Protein AF-A0A340X5D8-F1 (afdb_monomer)

Foldseek 3Di:
DVVVLVPDDPDDDDDDDDPDDDPVSVVVCVSPDDPDDDDDDPDDVDDPPPDDDDDDDDDLVCLLVVVVVVCVVPPPFAEEEEDADQVVQVVSQVVCVVVVAQEDEFEDPDDPVSNVVSQVCVVVVVHRYYYYYPVRCPPDDRPGHPYYHHSDDDPDPD

Solvent-accessible surface area (backbone atoms only — not comparable to full-atom values): 10016 Å² total; per-residue (Å²): 106,72,74,56,65,71,75,48,75,88,83,71,92,68,86,86,86,71,98,63,92,45,77,67,52,52,51,47,48,66,75,65,46,77,93,70,87,82,89,77,85,87,69,71,95,67,75,59,90,84,67,83,85,86,86,80,95,70,65,77,93,45,49,68,60,53,50,53,48,52,54,59,80,50,56,92,54,27,37,39,35,34,24,84,38,62,65,52,19,48,50,52,25,48,55,38,39,76,73,72,43,52,44,40,52,38,37,79,90,51,55,70,70,56,44,51,52,41,50,50,41,42,69,68,65,77,27,44,32,42,25,22,22,78,77,45,51,60,95,56,90,74,76,84,65,75,40,80,42,68,78,39,78,73,95,60,100,119

Nearest PDB structures (foldseek):
  5sup-assembly3_C  TM=8.164E-01  e=7.161E-09  Saccharomyces cerevisiae S288C
  8y6o-assembly1_I  TM=8.606E-01  e=2.363E-08  Homo sapiens
  3pew-assembly1_A  TM=7.743E-01  e=2.108E-07  Saccharomyces cerevisiae
  4d25-assembly1_A  TM=8.523E-01  e=1.442E-06  Bombyx mori
  3pey-assembly1_A  TM=7.722E-01  e=1.106E-06  Saccharomyces cerevisiae

Secondary structure (DSSP, 8-state):
-HHHHTTS-SS-------SS--HHHHHHHHHH-SS-------------TT---------GGGHHHHHHHHHHHTTTS-EEEE-SSHHHHHHHHHHHHHTT--EEEE-TTS-HHHHHHHHHHHHTTS-SEEEE-HHHHTT-------EEEESS--S---

Structure (mmCIF, N/CA/C/O backbone):
data_AF-A0A340X5D8-F1
#
_entry.id   AF-A0A340X5D8-F1
#
loop_
_atom_site.group_PDB
_atom_site.id
_atom_site.type_symbol
_atom_site.label_atom_id
_atom_site.label_alt_id
_atom_site.label_comp_id
_atom_site.label_asym_id
_atom_site.label_entity_id
_atom_site.label_seq_id
_atom_site.pdbx_PDB_ins_code
_atom_site.Cartn_x
_atom_site.Cartn_y
_atom_site.Cartn_z
_atom_site.occupancy
_atom_site.B_iso_or_equiv
_atom_site.auth_seq_id
_atom_site.auth_comp_id
_atom_site.auth_asym_id
_atom_site.auth_atom_id
_atom_site.pdbx_PDB_model_num
ATOM 1 N N . VAL A 1 1 ? 23.730 -1.219 -18.874 1.00 71.38 1 VAL A N 1
ATOM 2 C CA . VAL A 1 1 ? 23.069 -1.682 -20.116 1.00 71.38 1 VAL A CA 1
ATOM 3 C C . VAL A 1 1 ? 23.951 -1.448 -21.335 1.00 71.38 1 VAL A C 1
ATOM 5 O O . VAL A 1 1 ? 24.256 -2.419 -22.004 1.00 71.38 1 VAL A O 1
ATOM 8 N N . ASP A 1 2 ? 24.477 -0.241 -21.559 1.00 78.94 2 ASP A N 1
ATOM 9 C CA . ASP A 1 2 ? 25.358 0.043 -22.714 1.00 78.94 2 ASP A CA 1
ATOM 10 C C . ASP A 1 2 ? 26.598 -0.859 -22.804 1.00 78.94 2 ASP A C 1
ATOM 12 O O . ASP A 1 2 ? 26.985 -1.272 -23.890 1.00 78.94 2 ASP A O 1
ATOM 16 N N . LYS A 1 3 ? 27.191 -1.2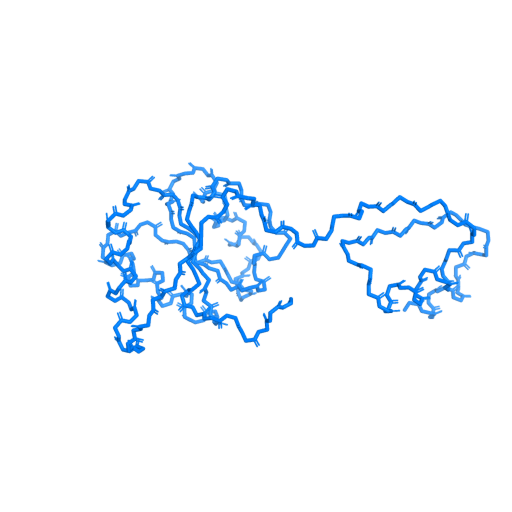39 -21.663 1.00 87.06 3 LYS A N 1
ATOM 17 C CA . LYS A 1 3 ? 28.291 -2.221 -21.623 1.00 87.06 3 LYS A CA 1
ATOM 18 C C . LYS A 1 3 ? 27.869 -3.607 -22.138 1.00 87.06 3 LYS A C 1
ATOM 20 O O . LYS A 1 3 ? 28.647 -4.252 -22.823 1.00 87.06 3 LYS A O 1
ATOM 25 N N . ILE A 1 4 ? 26.636 -4.027 -21.848 1.00 85.62 4 ILE A N 1
ATOM 26 C CA . ILE A 1 4 ? 26.068 -5.308 -22.301 1.00 85.62 4 ILE A CA 1
ATOM 27 C C . ILE A 1 4 ? 25.752 -5.227 -23.799 1.00 85.62 4 ILE A C 1
ATOM 29 O O . ILE A 1 4 ? 26.104 -6.126 -24.551 1.00 85.62 4 ILE A O 1
ATOM 33 N N . LEU A 1 5 ? 25.174 -4.110 -24.260 1.00 82.94 5 LEU A N 1
ATOM 34 C CA . LEU A 1 5 ? 24.858 -3.891 -25.678 1.00 82.94 5 LEU A CA 1
ATOM 35 C C . LEU A 1 5 ? 26.094 -3.940 -26.596 1.00 82.94 5 LEU A C 1
ATOM 37 O O . LEU A 1 5 ? 25.949 -4.239 -27.777 1.00 82.94 5 LEU A O 1
ATOM 41 N N . LYS A 1 6 ? 27.292 -3.662 -26.064 1.00 86.12 6 LYS A N 1
ATOM 42 C CA . LYS A 1 6 ? 28.561 -3.717 -26.809 1.00 86.12 6 LYS A CA 1
ATOM 43 C C . LYS A 1 6 ? 29.090 -5.133 -27.046 1.00 86.12 6 LYS A C 1
ATOM 45 O O . LYS A 1 6 ? 29.852 -5.314 -27.987 1.00 86.12 6 LYS A O 1
ATOM 50 N N . VAL A 1 7 ? 28.728 -6.096 -26.197 1.00 92.69 7 VAL A N 1
ATOM 51 C CA . VAL A 1 7 ? 29.286 -7.464 -26.232 1.00 92.69 7 VAL A CA 1
ATOM 52 C C . VAL A 1 7 ? 28.310 -8.505 -26.780 1.00 92.69 7 VAL A C 1
ATOM 54 O O . VAL A 1 7 ? 28.712 -9.625 -27.068 1.00 92.69 7 VAL A O 1
ATOM 57 N N . ILE A 1 8 ? 27.034 -8.151 -26.942 1.00 90.19 8 ILE A N 1
ATOM 58 C CA . ILE A 1 8 ? 26.028 -9.030 -27.549 1.00 90.19 8 ILE A CA 1
ATOM 59 C C . ILE A 1 8 ? 26.033 -8.926 -29.085 1.00 90.19 8 ILE A C 1
ATOM 61 O O . ILE A 1 8 ? 26.421 -7.887 -29.629 1.00 90.19 8 ILE A O 1
ATOM 65 N N . PRO A 1 9 ? 25.541 -9.955 -29.802 1.00 91.19 9 PRO A N 1
ATOM 66 C CA . PRO A 1 9 ? 25.441 -9.933 -31.257 1.00 91.19 9 PRO A CA 1
ATOM 67 C C . PRO A 1 9 ? 24.691 -8.710 -31.805 1.00 91.19 9 PRO A C 1
ATOM 69 O O . PRO A 1 9 ? 23.696 -8.237 -31.236 1.00 91.19 9 PRO A O 1
ATOM 72 N N . ARG A 1 10 ? 25.184 -8.190 -32.937 1.00 84.19 10 ARG A N 1
ATOM 73 C CA . ARG A 1 10 ? 24.559 -7.061 -33.647 1.00 84.19 10 ARG A CA 1
ATOM 74 C C . ARG A 1 10 ? 23.242 -7.460 -34.300 1.00 84.19 10 ARG A C 1
ATOM 76 O O . ARG A 1 10 ? 22.306 -6.664 -34.275 1.00 84.19 10 ARG A O 1
ATOM 83 N N . ASP A 1 11 ? 23.179 -8.669 -34.851 1.00 89.19 11 ASP A N 1
ATOM 84 C CA . ASP A 1 11 ? 21.943 -9.236 -35.372 1.00 89.19 11 ASP A CA 1
ATOM 85 C C . ASP A 1 11 ? 21.201 -9.970 -34.255 1.00 89.19 11 ASP A C 1
ATOM 87 O O . ASP A 1 11 ? 21.674 -10.972 -33.716 1.00 89.19 11 ASP A O 1
ATOM 91 N N . ARG A 1 12 ? 20.080 -9.390 -33.828 1.00 89.00 12 ARG A N 1
ATOM 92 C CA . ARG A 1 12 ? 19.261 -9.905 -32.732 1.00 89.00 12 ARG A CA 1
ATOM 93 C C . ARG A 1 12 ? 17.849 -9.346 -32.808 1.00 89.00 12 ARG A C 1
ATOM 95 O O . ARG A 1 12 ? 17.632 -8.194 -33.191 1.00 89.00 12 ARG A O 1
ATOM 102 N N . LYS A 1 13 ? 16.893 -10.123 -32.307 1.00 89.50 13 LYS A N 1
ATOM 103 C CA . LYS A 1 13 ? 15.545 -9.634 -32.006 1.00 89.50 13 LYS A CA 1
ATOM 104 C C . LYS A 1 13 ? 15.530 -9.106 -30.578 1.00 89.50 13 LYS A C 1
ATOM 106 O O . LYS A 1 13 ? 15.760 -9.854 -29.635 1.00 89.50 13 LYS A O 1
ATOM 111 N N . THR A 1 14 ? 15.292 -7.808 -30.423 1.00 90.75 14 THR A N 1
ATOM 112 C CA . THR A 1 14 ? 15.208 -7.169 -29.105 1.00 90.75 14 THR A CA 1
ATOM 113 C C . THR A 1 14 ? 13.761 -6.794 -28.824 1.00 90.75 14 THR A C 1
ATOM 115 O O . THR A 1 14 ? 13.136 -6.112 -29.633 1.00 90.75 14 THR A O 1
ATOM 118 N N . PHE A 1 15 ? 13.254 -7.198 -27.663 1.00 91.44 15 PHE A N 1
ATOM 119 C CA . PHE A 1 15 ? 11.951 -6.776 -27.158 1.00 91.44 15 PHE A CA 1
ATOM 120 C C . PHE A 1 15 ? 12.151 -5.809 -25.995 1.00 91.44 15 PHE A C 1
ATOM 122 O O . PHE A 1 15 ? 13.031 -6.005 -25.156 1.00 91.44 15 PH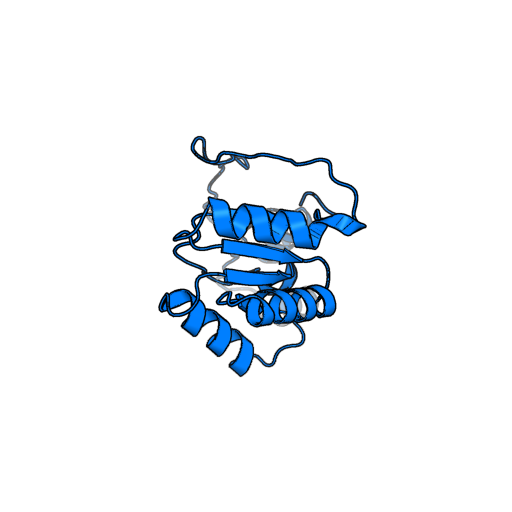E A O 1
ATOM 129 N N . LEU A 1 16 ? 11.342 -4.753 -25.951 1.00 89.06 16 LEU A N 1
ATOM 130 C CA . LEU A 1 16 ? 11.349 -3.777 -24.869 1.00 89.06 16 LEU A CA 1
ATOM 131 C C . LEU A 1 16 ? 9.932 -3.655 -24.326 1.00 89.06 16 LEU A C 1
ATOM 133 O O . LEU A 1 16 ? 9.020 -3.265 -25.050 1.00 89.06 16 LEU A O 1
ATOM 137 N N . PHE A 1 17 ? 9.777 -3.948 -23.039 1.00 87.75 17 PHE A N 1
ATOM 138 C CA . PHE A 1 17 ? 8.520 -3.812 -22.315 1.00 87.75 17 PHE A CA 1
ATOM 139 C C . PHE A 1 17 ? 8.670 -2.716 -21.271 1.00 87.75 17 PHE A C 1
ATOM 141 O O . PHE A 1 17 ? 9.651 -2.678 -20.525 1.00 87.75 17 PHE A O 1
ATOM 148 N N . SER A 1 18 ? 7.709 -1.801 -21.220 1.00 83.38 18 SER A N 1
ATOM 149 C CA . SER A 1 18 ? 7.672 -0.789 -20.177 1.00 83.38 18 SER A CA 1
ATOM 150 C C . SER A 1 18 ? 6.245 -0.360 -19.896 1.00 83.38 18 SER A C 1
ATOM 152 O O . SER A 1 18 ? 5.497 -0.061 -20.822 1.00 83.38 18 SER A O 1
ATOM 154 N N . ALA A 1 19 ? 5.898 -0.283 -18.612 1.00 76.81 19 ALA A N 1
ATOM 155 C CA . ALA A 1 19 ? 4.633 0.293 -18.174 1.00 76.81 19 ALA A CA 1
ATOM 156 C C . ALA A 1 19 ? 4.595 1.821 -18.365 1.00 76.81 19 ALA A C 1
ATOM 158 O O . ALA A 1 19 ? 3.519 2.403 -18.432 1.00 76.81 19 ALA A O 1
ATO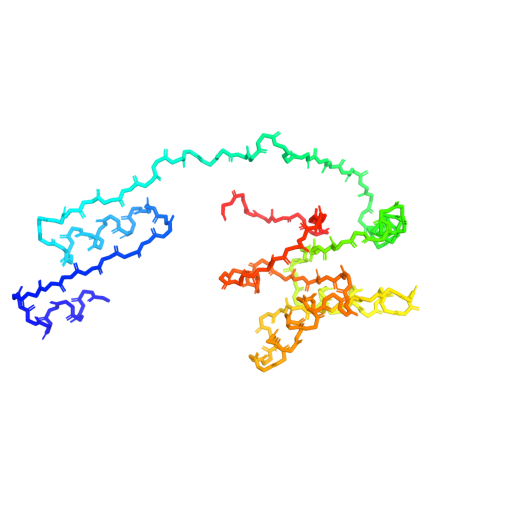M 159 N N . THR A 1 20 ? 5.755 2.493 -18.450 1.00 76.31 20 THR A N 1
ATOM 160 C CA . THR A 1 20 ? 5.832 3.957 -18.589 1.00 76.31 20 THR A CA 1
ATOM 161 C C . THR A 1 20 ? 6.917 4.395 -19.572 1.00 76.31 20 THR A C 1
ATOM 163 O O . THR A 1 20 ? 8.065 3.955 -19.529 1.00 76.31 20 THR A O 1
ATOM 166 N N . MET A 1 21 ? 6.588 5.344 -20.448 1.00 78.75 21 MET A N 1
ATOM 167 C CA . MET A 1 21 ? 7.541 5.885 -21.422 1.00 78.75 21 MET A CA 1
ATOM 168 C C . MET A 1 21 ? 8.267 7.115 -20.873 1.00 78.75 21 MET A C 1
ATOM 170 O O . MET A 1 21 ? 7.928 8.255 -21.179 1.00 78.75 21 MET A O 1
ATOM 174 N N . THR A 1 22 ? 9.303 6.886 -20.065 1.00 80.56 22 THR A N 1
ATOM 175 C CA . THR A 1 22 ? 10.179 7.964 -19.570 1.00 80.56 22 THR A CA 1
ATOM 176 C C . THR A 1 22 ? 11.275 8.332 -20.581 1.00 80.56 22 THR A C 1
ATOM 178 O O . THR A 1 22 ? 11.624 7.544 -21.463 1.00 80.56 22 THR A O 1
ATOM 181 N N . LYS A 1 23 ? 11.916 9.502 -20.413 1.00 83.88 23 LYS A N 1
ATOM 182 C CA . LYS A 1 23 ? 13.081 9.914 -21.231 1.00 83.88 23 LYS A CA 1
ATOM 183 C C . LYS A 1 23 ? 14.219 8.878 -21.214 1.00 83.88 23 LYS A C 1
ATOM 185 O O . LYS A 1 23 ? 14.911 8.705 -22.213 1.00 83.88 23 LYS A O 1
ATOM 190 N N . LYS A 1 24 ? 14.416 8.170 -20.092 1.00 82.88 24 LYS A N 1
ATOM 191 C CA . LYS A 1 24 ? 15.428 7.103 -19.973 1.00 82.88 24 LYS A CA 1
ATOM 192 C C . LYS A 1 24 ? 15.057 5.881 -20.821 1.00 82.88 24 LYS A C 1
ATOM 194 O O . LYS A 1 24 ? 15.911 5.369 -21.537 1.00 82.88 24 LYS A O 1
ATOM 199 N N . VAL A 1 25 ? 13.787 5.469 -20.798 1.00 85.06 25 VAL A N 1
ATOM 200 C CA . VAL A 1 25 ? 13.274 4.365 -21.631 1.00 85.06 25 VAL A CA 1
ATOM 201 C C . VAL A 1 25 ? 13.360 4.718 -23.116 1.00 85.06 25 VAL A C 1
ATOM 203 O O . VAL A 1 25 ? 13.777 3.886 -23.912 1.00 85.06 25 VAL A O 1
ATOM 206 N N . GLN A 1 26 ? 13.080 5.970 -23.493 1.00 84.12 26 GLN A N 1
ATOM 207 C CA . GLN A 1 26 ? 13.265 6.438 -24.873 1.00 84.12 26 GLN A CA 1
ATOM 208 C C . GLN A 1 26 ? 14.727 6.362 -25.337 1.00 84.12 26 GLN A C 1
ATOM 210 O O . GLN A 1 26 ? 14.989 5.934 -26.459 1.00 84.12 26 GLN A O 1
ATOM 215 N N . LYS A 1 27 ? 15.693 6.750 -24.489 1.00 86.56 27 LYS A N 1
ATOM 216 C CA . LYS A 1 27 ? 17.122 6.585 -24.808 1.00 86.56 27 LYS A CA 1
ATOM 217 C C . LYS A 1 27 ? 17.478 5.112 -25.007 1.00 86.56 27 LYS A C 1
ATOM 219 O O . LYS A 1 27 ? 18.162 4.781 -25.970 1.00 86.56 27 LYS A O 1
ATOM 224 N N . LEU A 1 28 ? 16.964 4.236 -24.145 1.00 86.06 28 LEU A N 1
ATOM 225 C CA . LEU A 1 28 ? 17.190 2.798 -24.252 1.00 86.06 28 LEU A CA 1
ATOM 226 C C . LEU A 1 28 ? 16.572 2.212 -25.529 1.00 86.06 28 LEU A C 1
ATOM 228 O O . LEU A 1 28 ? 17.221 1.427 -26.210 1.00 86.06 28 LEU A O 1
ATOM 232 N N . GLN A 1 29 ? 15.361 2.640 -25.893 1.00 86.62 29 GLN A N 1
ATOM 233 C CA . GLN A 1 29 ? 14.700 2.253 -27.138 1.00 86.62 29 GLN A CA 1
ATOM 234 C C . GLN A 1 29 ? 15.576 2.582 -28.355 1.00 86.62 29 GLN A C 1
ATOM 236 O O . GLN A 1 29 ? 15.771 1.723 -29.209 1.00 86.62 29 GLN A O 1
ATOM 241 N N . ARG A 1 30 ? 16.139 3.799 -28.407 1.00 85.19 30 ARG A N 1
ATOM 242 C CA . ARG A 1 30 ? 17.022 4.244 -29.501 1.00 85.19 30 ARG A CA 1
ATOM 243 C C . ARG A 1 30 ? 18.339 3.471 -29.562 1.00 85.19 30 ARG A C 1
ATOM 245 O O . ARG A 1 30 ? 18.845 3.239 -30.650 1.00 85.19 30 ARG A O 1
ATOM 252 N N . ALA A 1 31 ? 18.897 3.102 -28.411 1.00 84.75 31 ALA A N 1
ATOM 253 C CA . ALA A 1 31 ? 20.173 2.394 -28.342 1.00 84.75 31 ALA A CA 1
ATOM 254 C C . ALA A 1 31 ? 20.043 0.880 -28.589 1.00 84.75 31 ALA A C 1
ATOM 256 O O . ALA A 1 31 ? 20.983 0.251 -29.071 1.00 84.75 31 ALA A O 1
ATOM 257 N N . ALA A 1 32 ? 18.905 0.279 -28.229 1.00 85.38 32 ALA A N 1
ATOM 258 C CA . ALA A 1 32 ? 18.752 -1.174 -28.189 1.00 85.38 32 ALA A CA 1
ATOM 259 C C . ALA A 1 32 ? 17.911 -1.762 -29.334 1.00 85.38 32 ALA A C 1
ATOM 261 O O . ALA A 1 32 ? 18.135 -2.927 -29.672 1.00 85.38 32 ALA A O 1
ATOM 262 N N . LEU A 1 33 ? 16.968 -1.003 -29.913 1.00 89.00 33 LEU A N 1
ATOM 263 C CA . LEU A 1 33 ? 16.037 -1.484 -30.944 1.00 89.00 33 LEU A CA 1
ATOM 264 C C . LEU A 1 33 ? 16.405 -0.971 -32.345 1.00 89.00 33 LEU A C 1
ATOM 266 O O . LEU A 1 33 ? 16.860 0.159 -32.500 1.00 89.00 33 LEU A O 1
ATOM 270 N N . LYS A 1 34 ? 16.123 -1.776 -33.376 1.00 87.56 34 LYS A N 1
ATOM 271 C CA . LYS A 1 34 ? 16.250 -1.417 -34.799 1.00 87.56 34 LYS A CA 1
ATOM 272 C C . LYS A 1 34 ? 14.878 -1.563 -35.462 1.00 87.56 34 LYS A C 1
ATOM 274 O O . LYS A 1 34 ? 14.322 -2.652 -35.422 1.00 87.56 34 LYS A O 1
ATOM 279 N N . ASN A 1 35 ? 14.335 -0.474 -36.015 1.00 87.94 35 ASN A N 1
ATOM 280 C CA . ASN A 1 35 ? 13.003 -0.400 -36.646 1.00 87.94 35 ASN A CA 1
ATOM 281 C C . ASN A 1 35 ? 11.887 -1.166 -35.892 1.00 87.94 35 ASN A C 1
ATOM 283 O O . ASN A 1 35 ? 11.271 -2.067 -36.460 1.00 87.94 35 ASN A O 1
ATOM 287 N N . PRO A 1 36 ? 11.634 -0.861 -34.602 1.00 89.75 36 PRO A N 1
ATOM 288 C CA . PRO A 1 36 ? 10.675 -1.618 -33.806 1.00 89.75 36 PRO A CA 1
ATOM 289 C C . PRO A 1 36 ? 9.225 -1.296 -34.183 1.00 89.75 36 PRO A C 1
ATOM 291 O O . PRO A 1 36 ? 8.857 -0.129 -34.328 1.00 89.75 36 PRO A O 1
ATOM 294 N N . VAL A 1 37 ? 8.375 -2.322 -34.205 1.00 91.31 37 VAL A N 1
ATOM 295 C CA . VAL A 1 37 ? 6.922 -2.133 -34.111 1.00 91.31 37 VAL A CA 1
ATOM 296 C C . VAL A 1 37 ? 6.599 -1.621 -32.708 1.00 91.31 37 VAL A C 1
ATOM 298 O O . VAL A 1 37 ? 7.039 -2.195 -31.710 1.00 91.31 37 VAL A O 1
ATOM 301 N N . LYS A 1 38 ? 5.854 -0.515 -32.620 1.00 86.81 38 LYS A N 1
ATOM 302 C CA . LYS A 1 38 ? 5.493 0.117 -31.348 1.00 86.81 38 LYS A CA 1
ATOM 303 C C . LYS A 1 38 ? 4.008 -0.082 -31.062 1.00 86.81 38 LYS A C 1
ATOM 305 O O . LYS A 1 38 ? 3.173 0.603 -31.640 1.00 86.81 38 LYS A O 1
ATOM 310 N N . CYS A 1 39 ? 3.705 -0.941 -30.096 1.00 85.31 39 CYS A N 1
ATOM 311 C CA . CYS A 1 39 ? 2.373 -1.047 -29.507 1.00 85.31 39 CYS A CA 1
ATOM 312 C C . CYS A 1 39 ? 2.342 -0.196 -28.234 1.00 85.31 39 CYS A C 1
ATOM 314 O O . CYS A 1 39 ? 3.035 -0.505 -27.266 1.00 85.31 39 CYS A O 1
ATOM 316 N N . ALA A 1 40 ? 1.592 0.904 -28.242 1.00 79.38 40 ALA A N 1
ATOM 317 C CA . ALA A 1 40 ? 1.443 1.773 -27.081 1.00 79.38 40 ALA A CA 1
ATOM 318 C C . ALA A 1 40 ? -0.037 2.027 -26.816 1.00 79.38 40 ALA A C 1
ATOM 320 O O . ALA A 1 40 ? -0.759 2.462 -27.708 1.00 79.38 40 ALA A O 1
ATOM 321 N N . VAL A 1 41 ? -0.466 1.792 -25.580 1.00 75.62 41 VAL A N 1
ATOM 322 C CA . VAL A 1 41 ? -1.806 2.156 -25.125 1.00 75.62 41 VAL A CA 1
ATOM 323 C C . VAL A 1 41 ? -1.714 3.584 -24.597 1.00 75.62 41 VAL A C 1
ATOM 325 O O . VAL A 1 41 ? -1.152 3.820 -23.529 1.00 75.62 41 VAL A O 1
ATOM 328 N N . SER A 1 42 ? -2.172 4.568 -25.375 1.00 58.41 42 SER A N 1
ATOM 329 C CA . SER A 1 42 ? -2.225 5.962 -24.925 1.00 58.41 42 SER A CA 1
ATOM 330 C C . SER A 1 42 ? -3.523 6.227 -24.170 1.00 58.41 42 SER A C 1
ATOM 332 O O . SER A 1 42 ? -4.394 6.952 -24.641 1.00 58.41 42 SER A O 1
ATOM 334 N N . SER A 1 43 ? -3.668 5.663 -22.980 1.00 55.22 43 SER A N 1
ATOM 335 C CA . SER A 1 43 ? -4.590 6.242 -22.012 1.00 55.22 43 SER A CA 1
ATOM 336 C C . SER A 1 43 ? -3.787 7.252 -21.205 1.00 55.22 43 SER A C 1
ATOM 338 O O . SER A 1 43 ? -2.842 6.888 -20.500 1.00 55.22 43 SER A O 1
ATOM 340 N N . LYS A 1 44 ? -4.147 8.541 -21.309 1.00 51.91 44 LYS A N 1
ATOM 341 C CA . LYS A 1 44 ? -3.848 9.510 -20.243 1.00 51.91 44 LYS A CA 1
ATOM 342 C C . LYS A 1 44 ? -4.175 8.833 -18.910 1.00 51.91 44 LYS A C 1
ATOM 344 O O . LYS A 1 44 ? -5.061 7.985 -18.878 1.00 51.91 44 LYS A O 1
ATOM 349 N N . TYR A 1 45 ? -3.459 9.181 -17.845 1.00 52.97 45 TYR A N 1
ATOM 350 C CA . TYR A 1 45 ? -3.774 8.773 -16.475 1.00 52.97 45 TYR A CA 1
ATOM 351 C C . TYR A 1 45 ? -5.205 9.219 -16.134 1.00 52.97 45 TYR A C 1
ATOM 353 O O . TYR A 1 45 ? -5.414 10.284 -15.566 1.00 52.97 45 TYR A O 1
ATOM 361 N N . GLN A 1 46 ? -6.196 8.472 -16.601 1.00 51.12 46 GLN A N 1
ATOM 362 C CA . GLN A 1 46 ? -7.598 8.772 -16.452 1.00 51.12 46 GLN A CA 1
ATOM 363 C C . GLN A 1 46 ? -7.991 7.993 -15.220 1.00 51.12 46 GLN A C 1
ATOM 365 O O . GLN A 1 46 ? -8.014 6.761 -15.212 1.00 51.12 46 GLN A O 1
ATOM 370 N N . THR A 1 47 ? -8.165 8.726 -14.131 1.00 59.41 47 THR A N 1
ATOM 371 C CA . THR A 1 47 ? -8.757 8.173 -12.929 1.00 59.41 47 THR A CA 1
ATOM 372 C C . THR A 1 47 ? -10.102 7.586 -13.336 1.00 59.41 47 THR A C 1
ATOM 374 O O . THR A 1 47 ? -10.869 8.241 -14.040 1.00 59.41 47 THR A O 1
ATOM 377 N N . VAL A 1 48 ? -10.337 6.319 -12.994 1.00 68.44 48 VAL A N 1
ATOM 378 C CA . VAL A 1 48 ? -11.555 5.603 -13.390 1.00 68.44 48 VAL A CA 1
ATOM 379 C C . VAL A 1 48 ? -12.759 6.433 -12.945 1.00 68.44 48 VAL A C 1
ATOM 381 O O . VAL A 1 48 ? -12.810 6.828 -11.785 1.00 68.44 48 VAL A O 1
ATOM 384 N N . GLU A 1 49 ? -13.722 6.691 -13.833 1.00 73.50 49 GLU A N 1
ATOM 385 C CA . GLU A 1 49 ? -14.861 7.592 -13.557 1.00 73.50 49 GLU A CA 1
ATOM 386 C C . GLU A 1 49 ? -15.669 7.190 -12.312 1.00 73.50 49 GLU A C 1
ATOM 388 O O . GLU A 1 49 ? -16.277 8.028 -11.656 1.00 73.50 49 GLU A O 1
ATOM 393 N N . LYS A 1 50 ? -15.641 5.901 -11.956 1.00 84.38 50 LYS A N 1
ATOM 394 C CA . LYS A 1 50 ? -16.331 5.341 -10.788 1.00 84.38 50 LYS A CA 1
ATOM 395 C C . LYS A 1 50 ? -15.553 5.475 -9.472 1.00 84.38 50 LYS A C 1
ATOM 397 O O . LYS A 1 50 ? -16.097 5.135 -8.426 1.00 84.38 50 LYS A O 1
ATOM 402 N N . LEU A 1 51 ? -14.290 5.912 -9.499 1.00 86.31 51 LEU A N 1
ATOM 403 C CA . LEU A 1 51 ? -13.476 6.033 -8.291 1.00 86.31 51 LEU A CA 1
ATOM 404 C C . LEU A 1 51 ? -13.861 7.297 -7.518 1.00 86.31 51 LEU A C 1
ATOM 406 O O . LEU A 1 51 ? -13.515 8.412 -7.911 1.00 86.31 51 LEU A O 1
ATOM 410 N N . GLN A 1 52 ? -14.515 7.108 -6.377 1.00 90.31 52 GLN A N 1
ATOM 411 C CA . GLN A 1 52 ? -14.781 8.185 -5.433 1.00 90.31 52 GLN A CA 1
ATOM 412 C C . GLN A 1 52 ? -13.537 8.464 -4.584 1.00 90.31 52 GLN A C 1
ATOM 414 O O . GLN A 1 52 ? -12.884 7.545 -4.090 1.00 90.31 52 GLN A O 1
ATOM 419 N N . GLN A 1 53 ? -13.196 9.742 -4.428 1.00 91.12 53 GLN A N 1
ATOM 420 C CA . GLN A 1 53 ? -12.032 10.188 -3.668 1.00 91.12 53 GLN A CA 1
ATOM 421 C C . GLN A 1 53 ? -12.458 11.225 -2.639 1.00 91.12 53 GLN A C 1
ATOM 423 O O . GLN A 1 53 ? -13.136 12.197 -2.967 1.00 91.12 53 GLN A O 1
ATOM 428 N N . TYR A 1 54 ? -12.011 11.024 -1.405 1.00 92.69 54 TYR A N 1
ATOM 429 C CA . TYR A 1 54 ? -12.305 11.889 -0.272 1.00 92.69 54 TYR A CA 1
ATOM 430 C C . TYR A 1 54 ? -11.012 12.202 0.476 1.00 92.69 54 TYR A C 1
ATOM 432 O O . TYR A 1 54 ? -10.049 11.434 0.426 1.00 92.69 54 TYR A O 1
ATOM 440 N N . TYR A 1 55 ? -10.995 13.322 1.193 1.00 93.56 55 TYR A N 1
ATOM 441 C CA . TYR A 1 55 ? -9.910 13.673 2.102 1.00 93.56 55 TYR A CA 1
ATOM 442 C C . TYR A 1 55 ? -10.481 14.139 3.440 1.00 93.56 55 TYR A C 1
ATOM 444 O O . TYR A 1 55 ? -11.581 14.686 3.506 1.00 93.56 55 TYR A O 1
ATOM 452 N N . LEU A 1 56 ? -9.714 13.929 4.508 1.00 92.06 56 LEU A N 1
ATOM 453 C CA . LEU A 1 56 ? -10.066 14.342 5.863 1.00 92.06 56 LEU A CA 1
ATOM 454 C C . LEU A 1 56 ? -8.917 15.160 6.449 1.00 92.06 56 LEU A C 1
ATOM 456 O O . LEU A 1 56 ? -7.786 14.679 6.540 1.00 92.06 56 LEU A O 1
ATOM 460 N N . PHE A 1 57 ? -9.209 16.392 6.864 1.00 94.12 57 PHE A N 1
ATOM 461 C CA . PHE A 1 57 ? -8.270 17.210 7.627 1.00 94.12 57 PHE A CA 1
ATOM 462 C C . PHE A 1 57 ? -8.426 16.898 9.110 1.00 94.12 57 PHE A C 1
ATOM 464 O O . PHE A 1 57 ? -9.414 17.278 9.732 1.00 94.12 57 PHE A O 1
ATOM 471 N N . ILE A 1 58 ? -7.441 16.199 9.673 1.00 94.31 58 ILE A N 1
ATOM 472 C CA . ILE A 1 58 ? -7.437 15.799 11.080 1.00 94.31 58 ILE A CA 1
ATOM 473 C C . ILE A 1 58 ? -6.075 16.079 11.723 1.00 94.31 58 ILE A C 1
ATOM 475 O O . ILE A 1 58 ? -5.039 15.953 11.060 1.00 94.31 58 ILE A O 1
ATOM 479 N N . PRO A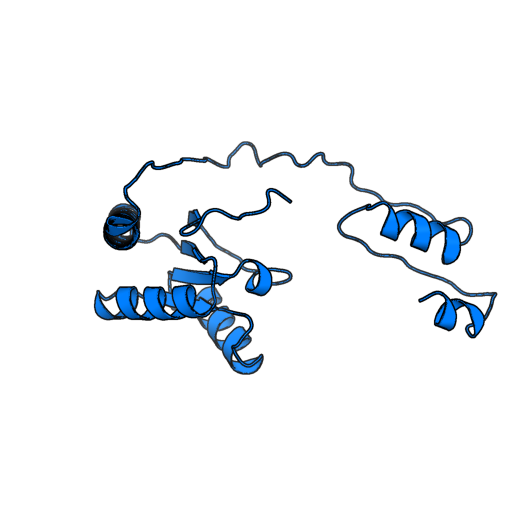 1 59 ? -6.027 16.415 13.024 1.00 95.38 59 PRO A N 1
ATOM 480 C CA . PRO A 1 59 ? -4.770 16.458 13.756 1.00 95.38 59 PRO A CA 1
ATOM 481 C C . PRO A 1 59 ? -4.087 15.085 13.751 1.00 95.38 59 PRO A C 1
ATOM 483 O O . PRO A 1 59 ? -4.716 14.071 14.052 1.00 95.38 59 PRO A O 1
ATOM 486 N N . SER A 1 60 ? -2.777 15.060 13.487 1.00 91.75 60 SER A N 1
ATOM 487 C CA . SER A 1 60 ? -1.991 13.819 13.356 1.00 91.75 60 SER A CA 1
ATOM 488 C C . SER A 1 60 ? -2.165 12.856 14.541 1.00 91.75 60 SER A C 1
ATOM 490 O O . SER A 1 60 ? -2.306 11.651 14.350 1.00 91.75 60 SER A O 1
ATOM 492 N N . LYS A 1 61 ? -2.261 13.394 15.767 1.00 94.81 61 LYS A N 1
ATOM 493 C CA . LYS A 1 61 ? -2.444 12.611 17.002 1.00 94.81 61 LYS A CA 1
ATOM 494 C C . LYS A 1 61 ? -3.717 11.755 17.035 1.00 94.81 61 LYS A C 1
ATOM 496 O O . LYS A 1 61 ? -3.775 10.813 17.813 1.00 94.81 61 LYS A O 1
ATOM 501 N N . PHE A 1 62 ? -4.720 12.071 16.214 1.00 96.25 62 PHE A N 1
ATOM 502 C CA . PHE A 1 62 ? -5.988 11.342 16.158 1.00 96.25 62 PHE A CA 1
ATOM 503 C C . PHE A 1 62 ? -6.090 10.385 14.966 1.00 96.25 62 PHE A C 1
ATOM 505 O O . PHE A 1 62 ? -7.105 9.708 14.830 1.00 96.25 62 PHE A O 1
ATOM 512 N N . LYS A 1 63 ? -5.062 10.287 14.112 1.00 95.31 63 LYS A N 1
ATOM 513 C CA . LYS A 1 63 ? -5.090 9.439 12.909 1.00 95.31 63 LYS A CA 1
ATOM 514 C C . LYS A 1 63 ? -5.545 8.006 13.185 1.00 95.31 63 LYS A C 1
ATOM 516 O O . LYS A 1 63 ? -6.394 7.500 12.459 1.00 95.31 63 LYS A O 1
ATOM 521 N N . ASP A 1 64 ? -5.025 7.376 14.239 1.00 96.62 64 ASP A N 1
ATOM 522 C CA . ASP A 1 64 ? -5.398 6.002 14.600 1.00 96.62 64 ASP A CA 1
ATOM 523 C C . ASP A 1 64 ? -6.887 5.889 14.964 1.00 96.62 64 ASP A C 1
ATOM 525 O O . ASP A 1 64 ? -7.561 4.960 14.528 1.00 96.62 64 ASP A O 1
ATOM 529 N N . THR A 1 65 ? -7.424 6.861 15.708 1.00 97.19 65 THR A N 1
ATOM 530 C CA . THR A 1 65 ? -8.840 6.900 16.107 1.00 97.19 65 THR A CA 1
ATOM 531 C C . THR A 1 65 ? -9.759 7.025 14.896 1.00 97.19 65 THR A C 1
ATOM 533 O O . THR A 1 65 ? -10.722 6.273 14.775 1.00 97.19 65 THR A O 1
ATOM 536 N N . TYR A 1 66 ? -9.440 7.932 13.971 1.00 97.50 66 TYR A N 1
ATOM 537 C CA . TYR A 1 66 ? -10.218 8.105 12.743 1.00 97.50 66 TYR A CA 1
ATOM 538 C C . TYR A 1 66 ? -10.113 6.888 11.825 1.00 97.50 66 TYR A C 1
ATOM 540 O O . TYR A 1 66 ? -11.109 6.492 11.228 1.00 97.50 66 TYR A O 1
ATOM 548 N N . LEU A 1 67 ? -8.936 6.262 11.739 1.00 97.25 67 LEU A N 1
ATOM 549 C CA . LEU A 1 67 ? -8.779 5.027 10.979 1.00 97.25 67 LEU A CA 1
ATOM 550 C C . LEU A 1 67 ? -9.695 3.929 11.532 1.00 97.25 67 LEU A C 1
ATOM 552 O O . LEU A 1 67 ? -10.421 3.306 10.767 1.00 97.25 67 LEU A O 1
ATOM 556 N N . VAL A 1 68 ? -9.697 3.720 12.850 1.00 97.62 68 VAL A N 1
ATOM 557 C CA . VAL A 1 68 ? -10.571 2.733 13.502 1.00 97.62 68 VAL A CA 1
ATOM 558 C C . VAL A 1 68 ? -12.048 3.056 13.277 1.00 97.62 68 VAL A C 1
ATOM 560 O O . VAL A 1 68 ? -12.818 2.151 12.970 1.00 97.62 68 VAL A O 1
ATOM 563 N N . TYR A 1 69 ? -12.441 4.329 13.375 1.00 97.25 69 TYR A N 1
ATOM 564 C CA . TYR A 1 69 ? -13.807 4.762 13.075 1.00 97.25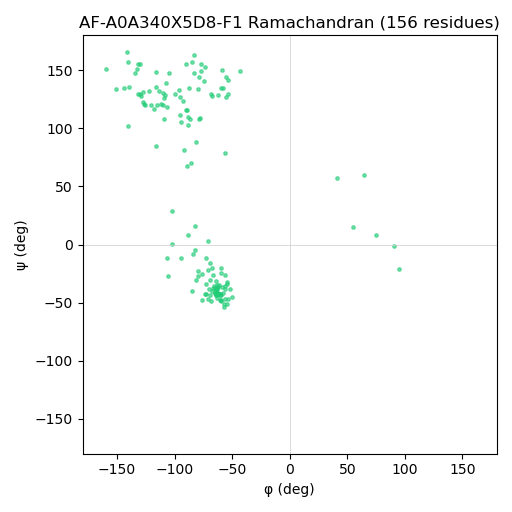 69 TYR A CA 1
ATOM 565 C C . TYR A 1 69 ? -14.220 4.379 11.646 1.00 97.25 69 TYR A C 1
ATOM 567 O O . TYR A 1 69 ? -15.228 3.706 11.462 1.00 97.25 69 TYR A O 1
ATOM 575 N N . ILE A 1 70 ? -13.398 4.712 10.645 1.00 96.19 70 ILE A N 1
ATOM 576 C CA . ILE A 1 70 ? -13.666 4.384 9.234 1.00 96.19 70 ILE A CA 1
ATOM 577 C C . ILE A 1 70 ? -13.773 2.870 9.026 1.00 96.19 70 ILE A C 1
ATOM 579 O O . ILE A 1 70 ? -14.657 2.411 8.309 1.00 96.19 70 ILE A O 1
ATOM 583 N N . LEU A 1 71 ? -12.887 2.089 9.651 1.00 96.44 71 LEU A N 1
ATOM 584 C CA . LEU A 1 71 ? -12.903 0.628 9.544 1.00 96.44 71 LEU A CA 1
ATOM 585 C C . LEU A 1 71 ? -14.169 0.001 10.145 1.00 96.44 71 LEU A C 1
ATOM 587 O O . LEU A 1 71 ? -14.609 -1.036 9.654 1.00 96.44 71 LEU A O 1
ATOM 591 N N . ASN A 1 72 ? -14.744 0.609 11.185 1.00 96.00 72 ASN A N 1
ATOM 592 C CA . ASN A 1 72 ? -16.007 0.165 11.776 1.00 96.00 72 ASN A CA 1
ATOM 593 C C . ASN A 1 72 ? -17.215 0.565 10.922 1.00 96.00 72 ASN A C 1
ATOM 595 O O . ASN A 1 72 ? -18.050 -0.282 10.627 1.00 96.00 72 ASN A O 1
ATOM 599 N N . GLU A 1 73 ? -17.290 1.825 10.489 1.00 96.19 73 GLU A N 1
ATOM 600 C CA . GLU A 1 73 ? -18.407 2.322 9.669 1.00 96.19 73 GLU A CA 1
ATOM 601 C C . GLU A 1 73 ? -18.510 1.593 8.327 1.00 96.19 73 GLU A C 1
ATOM 603 O O . GLU A 1 73 ? -19.597 1.341 7.815 1.00 96.19 73 GLU A O 1
ATOM 608 N N . LEU A 1 74 ? -17.362 1.225 7.759 1.00 94.19 74 LEU A N 1
ATOM 609 C CA . LEU A 1 74 ? -17.261 0.506 6.494 1.00 94.19 74 LEU A CA 1
ATOM 610 C C . LEU A 1 74 ? -16.964 -0.990 6.706 1.00 94.19 74 LEU A C 1
ATOM 612 O O . LEU A 1 74 ? -16.324 -1.623 5.860 1.00 94.19 74 LEU A O 1
ATOM 616 N N . ALA A 1 75 ? -17.398 -1.557 7.836 1.00 92.06 75 ALA A N 1
ATOM 617 C CA . ALA A 1 75 ? -17.204 -2.968 8.146 1.00 92.06 75 ALA A CA 1
ATOM 618 C C . ALA A 1 75 ? -17.768 -3.883 7.041 1.00 92.06 75 ALA A C 1
ATOM 620 O O . ALA A 1 75 ? -18.795 -3.610 6.427 1.00 92.06 75 ALA A O 1
ATOM 621 N N . GLY A 1 76 ? -17.075 -4.997 6.791 1.00 89.31 76 GLY A N 1
ATOM 622 C CA . GLY A 1 76 ? -17.400 -5.945 5.717 1.00 89.31 76 GLY A CA 1
ATOM 623 C C . GLY A 1 76 ? -16.631 -5.705 4.414 1.00 89.31 76 GLY A C 1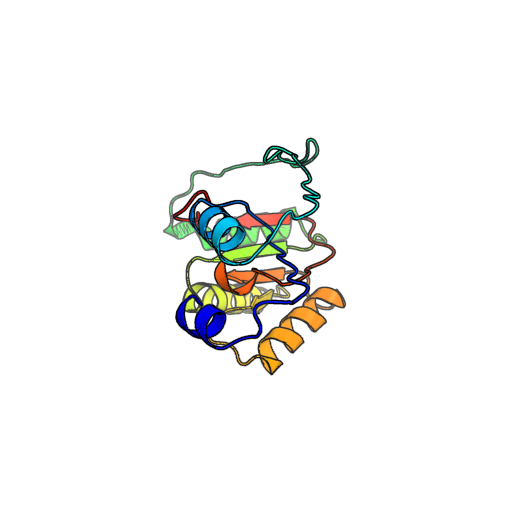
ATOM 624 O O . GLY A 1 76 ? -16.440 -6.655 3.657 1.00 89.31 76 GLY A O 1
ATOM 625 N N . ASN A 1 77 ? -16.107 -4.496 4.198 1.00 92.00 77 ASN A N 1
ATOM 626 C CA . ASN A 1 77 ? -15.238 -4.190 3.061 1.00 92.00 77 ASN A CA 1
ATOM 627 C C . ASN A 1 77 ? -13.809 -4.713 3.263 1.00 92.00 77 ASN A C 1
ATOM 629 O O . ASN A 1 77 ? -13.324 -4.864 4.393 1.00 92.00 77 ASN A O 1
ATOM 633 N N . SER A 1 78 ? -13.099 -4.945 2.159 1.00 92.50 78 SER A N 1
ATOM 634 C CA . SER A 1 78 ? -11.651 -5.140 2.176 1.00 92.50 78 SER A CA 1
ATOM 635 C C . SER A 1 78 ? -10.905 -3.805 2.062 1.00 92.50 78 SER A C 1
ATOM 637 O O . SER A 1 78 ? -11.206 -2.953 1.224 1.00 92.50 78 SER A O 1
ATOM 639 N N . PHE A 1 79 ? -9.888 -3.629 2.903 1.00 94.88 79 PHE A N 1
ATOM 640 C CA . PHE A 1 79 ? -9.111 -2.402 3.010 1.00 94.88 79 PHE A CA 1
ATOM 641 C C . PHE A 1 79 ? -7.660 -2.614 2.611 1.00 94.88 79 PHE A C 1
ATOM 643 O O . PHE A 1 79 ? -6.987 -3.535 3.083 1.00 94.88 79 PHE A O 1
ATOM 650 N N . MET A 1 80 ? -7.147 -1.676 1.824 1.00 94.19 80 MET A N 1
ATOM 651 C CA . MET A 1 80 ? -5.720 -1.468 1.627 1.00 94.19 80 MET A CA 1
ATOM 652 C C . MET A 1 80 ? -5.313 -0.142 2.253 1.00 94.19 80 MET A C 1
ATOM 654 O O . MET A 1 80 ? -5.817 0.909 1.870 1.00 94.19 80 MET A O 1
ATOM 658 N N . ILE A 1 81 ? -4.389 -0.184 3.206 1.00 95.69 81 ILE A N 1
ATOM 659 C CA . ILE A 1 81 ? -3.948 0.988 3.958 1.00 95.69 81 ILE A CA 1
ATOM 660 C C . ILE A 1 81 ? -2.476 1.252 3.655 1.00 95.69 81 ILE A C 1
ATOM 662 O O . ILE A 1 81 ? -1.619 0.414 3.940 1.00 95.69 81 ILE A O 1
ATOM 666 N N . PHE A 1 82 ? -2.175 2.428 3.111 1.00 95.06 82 PHE A N 1
ATOM 667 C CA . PHE A 1 82 ? -0.812 2.854 2.816 1.00 95.06 82 PHE A CA 1
ATOM 668 C C . PHE A 1 82 ? -0.198 3.642 3.970 1.00 95.06 82 PHE A C 1
ATOM 670 O O . PHE A 1 82 ? -0.728 4.667 4.402 1.00 95.06 82 PHE A O 1
ATOM 677 N N . CYS A 1 83 ? 0.948 3.162 4.450 1.00 94.94 83 CYS A N 1
ATOM 678 C CA . CYS A 1 83 ? 1.768 3.806 5.468 1.00 94.94 83 CYS A CA 1
ATOM 679 C C . CYS A 1 83 ? 3.134 4.196 4.885 1.00 94.94 83 CYS A C 1
ATOM 681 O O . CYS A 1 83 ? 3.707 3.492 4.054 1.00 94.94 83 CYS A O 1
ATOM 683 N N . SER A 1 84 ? 3.708 5.284 5.391 1.00 91.88 84 SER A N 1
ATOM 684 C CA . SER A 1 84 ? 4.979 5.839 4.904 1.00 91.88 84 SER A CA 1
ATOM 685 C C . SER A 1 84 ? 6.199 4.967 5.226 1.00 91.88 84 SER A C 1
ATOM 687 O O . SER A 1 84 ? 7.172 4.948 4.473 1.00 91.88 84 SER A O 1
ATOM 689 N N . THR A 1 85 ? 6.171 4.225 6.339 1.00 93.31 85 THR A N 1
ATOM 690 C CA . THR A 1 85 ? 7.317 3.430 6.808 1.00 93.31 85 THR A CA 1
ATOM 691 C C . THR A 1 85 ? 6.944 1.990 7.149 1.00 93.31 85 THR A C 1
ATOM 693 O O . THR A 1 85 ? 5.808 1.676 7.519 1.00 93.31 85 THR A O 1
ATOM 696 N N . CYS A 1 86 ? 7.940 1.097 7.073 1.00 94.44 86 CYS A N 1
ATOM 697 C CA . CYS A 1 86 ? 7.801 -0.301 7.495 1.00 94.44 86 CYS A CA 1
ATOM 698 C C . CYS A 1 86 ? 7.377 -0.393 8.968 1.00 94.44 86 CYS A C 1
ATOM 700 O O . CYS A 1 86 ? 6.486 -1.166 9.311 1.00 94.44 86 CYS A O 1
ATOM 702 N N . ASN A 1 87 ? 7.971 0.448 9.821 1.00 95.38 87 ASN A N 1
ATOM 703 C CA . ASN A 1 87 ? 7.651 0.486 11.243 1.00 95.38 87 ASN A CA 1
ATOM 704 C C . ASN A 1 87 ? 6.196 0.910 11.485 1.00 95.38 87 ASN A C 1
ATOM 706 O O . ASN A 1 87 ? 5.503 0.268 12.268 1.00 95.38 87 ASN A O 1
ATOM 710 N N . ASN A 1 88 ? 5.708 1.936 10.775 1.00 94.75 88 ASN A N 1
ATOM 711 C CA . ASN A 1 88 ? 4.322 2.383 10.919 1.00 94.75 88 ASN A CA 1
ATOM 712 C C . ASN A 1 88 ? 3.338 1.300 10.446 1.00 94.75 88 ASN A C 1
ATOM 714 O O . ASN A 1 88 ? 2.390 0.979 11.151 1.00 94.75 88 ASN A O 1
ATOM 718 N N . THR A 1 89 ? 3.647 0.630 9.330 1.00 95.88 89 THR A N 1
ATOM 719 C CA . THR A 1 89 ? 2.875 -0.526 8.834 1.00 95.88 89 THR A CA 1
ATOM 720 C C . THR A 1 89 ? 2.721 -1.602 9.918 1.00 95.88 89 THR A C 1
ATOM 722 O O . THR A 1 89 ? 1.628 -2.113 10.160 1.00 95.88 89 THR A O 1
ATOM 725 N N . GLN A 1 90 ? 3.817 -1.943 10.601 1.00 95.69 90 GLN A N 1
ATOM 726 C CA . GLN A 1 90 ? 3.820 -2.981 11.628 1.00 95.69 90 GLN A CA 1
ATOM 727 C C . GLN A 1 90 ? 3.142 -2.532 12.931 1.00 95.69 90 GLN A C 1
ATOM 729 O O . GLN A 1 90 ? 2.348 -3.294 13.489 1.00 95.69 90 GLN A O 1
ATOM 734 N N . ARG A 1 91 ? 3.402 -1.298 13.386 1.00 96.81 91 ARG A N 1
ATOM 735 C CA . ARG A 1 91 ? 2.748 -0.671 14.546 1.00 96.81 91 ARG A CA 1
ATOM 736 C C . ARG A 1 91 ? 1.233 -0.643 14.361 1.00 96.81 91 ARG A C 1
ATOM 738 O O . ARG A 1 91 ? 0.512 -1.152 15.216 1.00 96.81 91 ARG A O 1
ATOM 745 N N . THR A 1 92 ? 0.750 -0.091 13.251 1.00 97.38 92 THR A N 1
ATOM 746 C CA . THR A 1 92 ? -0.687 0.043 12.989 1.00 97.38 92 THR A CA 1
ATOM 747 C C . THR A 1 92 ? -1.342 -1.330 12.846 1.00 97.38 92 THR A C 1
ATOM 749 O O . THR 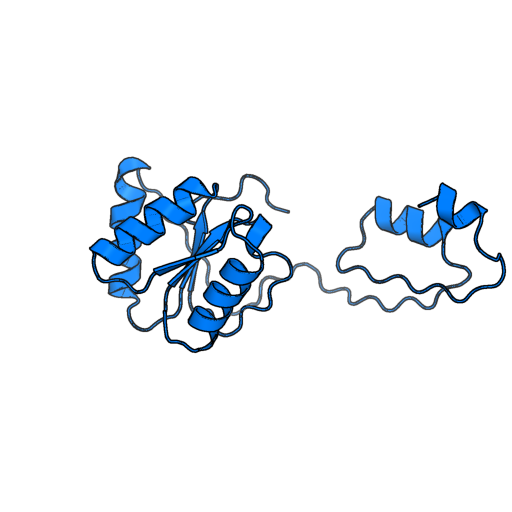A 1 92 ? -2.412 -1.557 13.400 1.00 97.38 92 THR A O 1
ATOM 752 N N . ALA A 1 93 ? -0.673 -2.310 12.226 1.00 96.50 93 ALA A N 1
ATOM 753 C CA . ALA A 1 93 ? -1.187 -3.679 12.167 1.00 96.50 93 ALA A CA 1
ATOM 754 C C . ALA A 1 93 ? -1.313 -4.342 13.551 1.00 96.50 93 ALA A C 1
ATOM 756 O O . ALA A 1 93 ? -2.191 -5.180 13.748 1.00 96.50 93 ALA A O 1
ATOM 757 N N . LEU A 1 94 ? -0.412 -4.045 14.495 1.00 97.06 94 LEU A N 1
ATOM 758 C CA . LEU A 1 94 ? -0.509 -4.528 15.879 1.00 97.06 94 LEU A CA 1
ATOM 759 C C . LEU A 1 94 ? -1.654 -3.841 16.625 1.00 97.06 94 LEU A C 1
ATOM 761 O O . LEU A 1 94 ? -2.467 -4.531 17.231 1.00 97.06 94 LEU A O 1
ATOM 765 N N . LEU A 1 95 ? -1.753 -2.513 16.520 1.00 97.75 95 LEU A N 1
ATOM 766 C CA . LEU A 1 95 ? -2.841 -1.729 17.109 1.00 97.75 95 LEU A CA 1
ATOM 767 C C . LEU A 1 95 ? -4.204 -2.259 16.658 1.00 97.75 95 LEU A C 1
ATOM 769 O O . LEU A 1 95 ? -5.044 -2.582 17.490 1.00 97.75 95 LEU A O 1
ATOM 773 N N . LEU A 1 96 ? -4.395 -2.424 15.349 1.00 97.38 96 LEU A N 1
ATOM 774 C CA . LEU A 1 96 ? -5.649 -2.919 14.788 1.00 97.38 96 LEU A CA 1
ATOM 775 C C . LEU A 1 96 ? -5.964 -4.342 15.267 1.00 97.38 96 LEU A C 1
ATOM 777 O O . LEU A 1 96 ? -7.093 -4.619 15.658 1.00 97.38 96 LEU A O 1
ATOM 781 N N . ARG A 1 97 ? -4.970 -5.237 15.319 1.00 95.94 97 ARG A N 1
ATOM 782 C CA . ARG A 1 97 ? -5.171 -6.599 15.845 1.00 95.94 97 ARG A CA 1
ATOM 783 C C . ARG A 1 97 ? -5.559 -6.617 17.321 1.00 95.94 97 ARG A C 1
ATOM 785 O O . ARG A 1 97 ? -6.413 -7.414 17.691 1.00 95.94 97 ARG A O 1
ATOM 792 N N . ASN A 1 98 ? -4.983 -5.737 18.138 1.00 97.31 98 ASN A N 1
ATOM 793 C CA . ASN A 1 98 ? -5.346 -5.613 19.553 1.00 97.31 98 ASN A CA 1
ATOM 794 C C . ASN A 1 98 ? -6.780 -5.099 19.745 1.00 97.31 98 ASN A C 1
ATOM 796 O O . ASN A 1 98 ? -7.406 -5.406 20.752 1.00 97.31 98 ASN A O 1
ATOM 800 N N . LEU A 1 99 ? -7.306 -4.355 18.771 1.00 96.19 99 LEU A N 1
ATOM 801 C CA . LEU A 1 99 ? -8.696 -3.897 18.731 1.00 96.19 99 LEU A CA 1
ATOM 802 C C . LEU A 1 99 ? -9.645 -4.905 18.052 1.00 96.19 99 LEU A C 1
ATOM 804 O O . LEU A 1 99 ? -10.799 -4.580 17.799 1.00 96.19 99 LEU A O 1
ATOM 808 N N . GLY A 1 100 ? -9.178 -6.120 17.739 1.00 94.50 100 GLY A N 1
ATOM 809 C CA . GLY A 1 100 ? -9.993 -7.192 17.154 1.00 94.50 100 GLY A CA 1
ATOM 810 C C . GLY A 1 100 ? -10.035 -7.222 15.623 1.00 94.50 100 GLY A C 1
ATOM 811 O O . GLY A 1 100 ? -10.614 -8.139 15.041 1.00 94.50 100 GLY A O 1
ATOM 812 N N . PHE A 1 101 ? -9.379 -6.283 14.938 1.00 95.31 101 PHE A N 1
ATOM 813 C CA . PHE A 1 101 ? -9.363 -6.253 13.479 1.00 95.31 101 PHE A CA 1
ATOM 814 C C . PHE A 1 101 ? -8.408 -7.282 12.874 1.00 95.31 101 PHE A C 1
ATOM 816 O O . PHE A 1 101 ? -7.324 -7.598 13.379 1.00 95.31 101 PHE A O 1
ATOM 823 N N . THR A 1 102 ? -8.764 -7.757 11.686 1.00 93.06 102 THR A N 1
ATOM 824 C CA . THR A 1 102 ? -7.975 -8.727 10.933 1.00 93.06 102 THR A CA 1
ATOM 825 C C . THR A 1 102 ? -6.948 -8.052 10.014 1.00 93.06 102 THR A C 1
ATOM 827 O O . THR A 1 102 ? -7.021 -8.141 8.794 1.00 93.06 102 THR A O 1
ATOM 830 N N . ALA A 1 103 ? -5.946 -7.408 10.618 1.00 94.94 103 ALA A N 1
ATOM 831 C CA . ALA A 1 103 ? -4.909 -6.651 9.912 1.00 94.94 103 ALA A CA 1
ATOM 832 C C . ALA A 1 103 ? -3.608 -7.442 9.659 1.00 94.94 103 ALA A C 1
ATOM 834 O O . ALA A 1 103 ? -3.053 -8.054 10.578 1.00 94.94 103 ALA A O 1
ATOM 835 N N . ILE A 1 104 ? -3.078 -7.387 8.429 1.00 93.69 104 ILE A N 1
ATOM 836 C CA . ILE A 1 104 ? -1.769 -7.950 8.057 1.00 93.69 104 ILE A CA 1
ATOM 837 C C . ILE A 1 104 ? -0.847 -6.861 7.484 1.00 93.69 104 ILE A C 1
ATOM 839 O O . ILE A 1 104 ? -1.253 -6.154 6.564 1.00 93.69 104 ILE A O 1
ATOM 843 N N . PRO A 1 105 ? 0.419 -6.771 7.937 1.00 94.62 105 PRO A N 1
ATOM 844 C CA . PRO A 1 105 ? 1.421 -5.915 7.315 1.00 94.62 105 PRO A CA 1
ATOM 845 C C . PRO A 1 105 ? 2.094 -6.577 6.094 1.00 94.62 105 PRO A C 1
ATOM 847 O O . PRO A 1 105 ? 2.336 -7.790 6.060 1.00 94.62 105 PRO A O 1
ATOM 850 N N . LEU A 1 106 ? 2.459 -5.753 5.113 1.00 92.88 106 LEU A N 1
ATOM 851 C CA . LEU A 1 106 ? 3.218 -6.106 3.917 1.00 92.88 106 LEU A CA 1
ATOM 852 C C . LEU A 1 106 ? 4.220 -4.987 3.594 1.00 92.88 106 LEU A C 1
ATOM 854 O O . LEU A 1 106 ? 3.870 -3.947 3.051 1.00 92.88 106 LEU A O 1
ATOM 858 N N . HIS A 1 107 ? 5.494 -5.189 3.927 1.00 92.44 107 HIS A N 1
ATOM 859 C CA . HIS A 1 107 ? 6.536 -4.174 3.737 1.00 92.44 107 HIS A CA 1
ATOM 860 C C . HIS A 1 107 ? 7.872 -4.777 3.279 1.00 92.44 107 HIS A C 1
ATOM 862 O O . HIS A 1 107 ? 8.086 -5.988 3.337 1.00 92.44 107 HIS A O 1
ATOM 868 N N . GLY A 1 108 ? 8.787 -3.924 2.806 1.00 88.88 108 GLY A N 1
ATOM 869 C CA . GLY A 1 108 ? 10.038 -4.345 2.155 1.00 88.88 108 GLY A CA 1
ATOM 870 C C . GLY A 1 108 ? 11.058 -5.047 3.061 1.00 88.88 108 GLY A C 1
ATOM 871 O O . GLY A 1 108 ? 11.907 -5.771 2.560 1.00 88.88 108 GLY A O 1
ATOM 872 N N . GLN A 1 109 ? 10.964 -4.875 4.383 1.00 90.75 109 GLN A N 1
ATOM 873 C CA . GLN A 1 109 ? 11.833 -5.563 5.356 1.00 90.75 109 GLN A CA 1
ATOM 874 C C . GLN A 1 109 ? 11.371 -6.996 5.687 1.00 90.75 109 GLN A C 1
ATOM 876 O O . GLN A 1 109 ? 12.042 -7.710 6.427 1.00 90.75 109 GLN A O 1
ATOM 881 N N . MET A 1 110 ? 10.223 -7.437 5.165 1.00 90.06 110 MET A N 1
ATOM 882 C CA . MET A 1 110 ? 9.763 -8.815 5.331 1.00 90.06 110 MET A CA 1
ATOM 883 C C . MET A 1 110 ? 10.490 -9.744 4.358 1.00 90.06 110 MET A C 1
ATOM 885 O O . MET A 1 110 ? 10.710 -9.393 3.198 1.00 90.06 110 MET A O 1
ATOM 889 N N . SER A 1 111 ? 10.779 -10.974 4.794 1.00 91.00 111 SER A N 1
ATOM 890 C CA . SER A 1 111 ? 11.254 -12.012 3.876 1.00 91.00 111 SER A CA 1
ATOM 891 C C . SER A 1 111 ? 10.226 -12.261 2.770 1.00 91.00 111 SER A C 1
ATOM 893 O O . SER A 1 111 ? 9.016 -12.143 2.987 1.00 91.00 111 SER A O 1
ATOM 895 N N . GLN A 1 112 ? 10.691 -12.664 1.587 1.00 86.94 112 GLN A N 1
ATOM 896 C CA . GLN A 1 112 ? 9.805 -12.934 0.452 1.00 86.94 112 GLN A CA 1
ATOM 897 C C . GLN A 1 112 ? 8.733 -13.985 0.789 1.00 86.94 112 GLN A C 1
ATOM 899 O O . GLN A 1 112 ? 7.570 -13.813 0.431 1.00 86.94 112 GLN A O 1
ATOM 904 N N . SER A 1 113 ? 9.092 -15.021 1.557 1.00 90.25 113 SER A N 1
ATOM 905 C CA . SER A 1 113 ? 8.149 -16.033 2.054 1.00 90.25 113 SER A CA 1
ATOM 906 C C . SER A 1 113 ? 7.044 -15.433 2.928 1.00 90.25 113 SER A C 1
ATOM 908 O O . SER A 1 113 ? 5.870 -15.750 2.744 1.00 90.25 113 SER A O 1
ATOM 910 N N . LYS A 1 114 ? 7.389 -14.512 3.837 1.00 90.50 114 LYS A N 1
ATOM 911 C CA . LYS A 1 114 ? 6.414 -13.809 4.680 1.00 90.50 114 LYS A CA 1
ATOM 912 C C . LYS A 1 114 ? 5.531 -12.875 3.854 1.00 90.50 114 LYS A C 1
ATOM 914 O O . LYS A 1 114 ? 4.331 -12.840 4.095 1.00 90.50 114 LYS A O 1
ATOM 919 N N . ARG A 1 115 ? 6.089 -12.167 2.864 1.00 88.44 115 ARG A N 1
ATOM 920 C CA . ARG A 1 115 ? 5.316 -11.300 1.953 1.00 88.44 115 ARG A CA 1
ATOM 921 C C . ARG A 1 115 ? 4.268 -12.095 1.178 1.00 88.44 115 ARG A C 1
ATOM 923 O O . ARG A 1 115 ? 3.106 -11.704 1.163 1.00 88.44 115 ARG A O 1
ATOM 930 N N . LEU A 1 116 ? 4.664 -13.228 0.594 1.00 88.25 116 LEU A N 1
ATOM 931 C CA . LEU A 1 116 ? 3.748 -14.130 -0.109 1.00 88.25 116 LEU A CA 1
ATOM 932 C C . LEU A 1 116 ? 2.697 -14.714 0.841 1.00 88.25 116 LEU A C 1
ATOM 934 O O . LEU A 1 116 ? 1.518 -14.727 0.508 1.00 88.25 116 LEU A O 1
ATOM 938 N N . GLY A 1 117 ? 3.092 -15.119 2.051 1.00 89.62 117 GLY A N 1
ATOM 939 C CA . GLY A 1 117 ? 2.158 -15.590 3.074 1.00 89.62 117 GLY A CA 1
ATOM 940 C C . GLY A 1 117 ? 1.123 -14.533 3.477 1.00 89.62 117 GLY A C 1
ATOM 941 O O . GLY A 1 117 ? -0.061 -14.850 3.579 1.00 89.62 117 GLY A O 1
ATOM 942 N N . SER A 1 118 ? 1.542 -13.279 3.669 1.00 89.44 118 SER A N 1
ATOM 943 C CA . SER A 1 118 ? 0.644 -12.147 3.934 1.00 89.44 118 SER A CA 1
ATOM 944 C C . SER A 1 118 ? -0.336 -11.922 2.785 1.00 89.44 118 SER A C 1
ATOM 946 O O . SER A 1 118 ? -1.540 -11.817 3.014 1.00 89.44 118 SER A O 1
ATOM 948 N N . LEU A 1 119 ? 0.173 -11.902 1.550 1.00 88.06 119 LEU A N 1
ATOM 949 C CA . LEU A 1 119 ? -0.640 -11.689 0.359 1.00 88.06 119 LEU A CA 1
ATOM 950 C C . LEU A 1 119 ? -1.656 -12.819 0.157 1.00 88.06 119 LEU A C 1
ATOM 952 O O . LEU A 1 119 ? -2.823 -12.546 -0.095 1.00 88.06 119 LEU A O 1
ATOM 956 N N . ASN A 1 120 ? -1.248 -14.077 0.330 1.00 88.69 120 ASN A N 1
ATOM 957 C CA . ASN A 1 120 ? -2.138 -15.230 0.197 1.00 88.69 120 ASN A CA 1
ATOM 958 C C . ASN A 1 120 ? -3.253 -15.213 1.248 1.00 88.69 120 ASN A C 1
ATOM 960 O O . ASN A 1 120 ? -4.404 -15.483 0.920 1.00 88.69 120 ASN A O 1
ATOM 964 N N . LYS A 1 121 ? -2.941 -14.839 2.496 1.00 89.31 121 LYS A N 1
ATOM 965 C CA . LYS A 1 121 ? -3.952 -14.691 3.556 1.00 89.31 121 LYS A CA 1
ATOM 966 C C . LYS A 1 121 ? -4.964 -13.588 3.244 1.00 89.31 121 LYS A C 1
ATOM 968 O O . LYS A 1 121 ? -6.142 -13.762 3.541 1.00 89.31 121 LYS A O 1
ATOM 973 N N . PHE A 1 122 ? -4.517 -12.485 2.645 1.00 89.19 122 PHE A N 1
ATOM 974 C CA . PHE A 1 122 ? -5.411 -11.420 2.193 1.00 89.19 122 PHE A CA 1
ATOM 975 C C . PHE A 1 122 ? -6.281 -11.883 1.011 1.00 89.19 122 PHE A C 1
ATOM 977 O O . PHE A 1 122 ? -7.502 -11.789 1.072 1.00 89.19 122 PHE A O 1
ATOM 984 N N . LYS A 1 123 ? -5.674 -12.492 -0.018 1.00 85.19 123 LYS A N 1
ATOM 985 C CA . LYS A 1 123 ? -6.382 -13.023 -1.200 1.00 85.19 123 LYS A CA 1
ATOM 986 C C . LYS A 1 123 ? -7.431 -14.078 -0.850 1.00 85.19 123 LYS A C 1
ATOM 988 O O . LYS A 1 123 ? -8.492 -14.106 -1.458 1.00 85.19 123 LYS A O 1
ATOM 993 N N . ALA A 1 124 ? -7.158 -14.918 0.146 1.00 85.56 124 ALA A N 1
ATOM 994 C CA . ALA A 1 124 ? -8.092 -15.935 0.624 1.00 85.56 124 ALA A CA 1
ATOM 995 C C . ALA A 1 124 ? -9.300 -15.359 1.395 1.00 85.56 124 ALA A C 1
ATOM 997 O O . ALA A 1 124 ? -10.079 -16.132 1.943 1.00 85.56 124 ALA A O 1
ATOM 998 N N . LYS A 1 125 ? -9.430 -14.026 1.510 1.00 75.69 125 LYS A N 1
ATOM 999 C CA . LYS A 1 125 ? -10.415 -13.327 2.359 1.00 75.69 125 LYS A CA 1
ATOM 1000 C C . LYS A 1 125 ? -10.373 -13.734 3.837 1.00 75.69 125 LYS A C 1
ATOM 1002 O O . LYS A 1 125 ? -11.260 -13.382 4.606 1.00 75.69 125 LYS A O 1
ATOM 1007 N N . ALA A 1 126 ? -9.309 -14.412 4.272 1.00 65.75 126 ALA A N 1
ATOM 1008 C CA . ALA A 1 126 ? -9.106 -14.771 5.673 1.00 65.75 126 ALA A CA 1
ATOM 1009 C C . ALA A 1 126 ? -8.820 -13.536 6.547 1.00 65.75 126 ALA A C 1
ATOM 1011 O O . ALA A 1 126 ? -8.859 -13.614 7.775 1.00 65.75 126 ALA A O 1
ATOM 1012 N N . ARG A 1 127 ? -8.464 -12.407 5.922 1.00 68.56 127 ARG A N 1
ATOM 1013 C CA . ARG A 1 127 ? -8.175 -11.118 6.556 1.00 68.56 127 ARG A CA 1
ATOM 1014 C C . ARG A 1 127 ? -8.670 -10.000 5.645 1.00 68.56 127 ARG A C 1
ATOM 1016 O O . ARG A 1 127 ? -8.402 -10.050 4.447 1.00 68.56 127 ARG A O 1
ATOM 1023 N N . SER A 1 128 ? -9.351 -9.007 6.210 1.00 85.94 128 SER A N 1
ATOM 1024 C CA . SER A 1 128 ? -9.959 -7.923 5.432 1.00 85.94 128 SER A CA 1
ATOM 1025 C C . SER A 1 128 ? -9.075 -6.686 5.308 1.00 85.94 128 SER A C 1
ATOM 1027 O O . SER A 1 128 ? -9.379 -5.832 4.489 1.00 85.94 128 SER A O 1
ATOM 1029 N N . ILE A 1 129 ? -7.978 -6.564 6.068 1.00 95.19 129 ILE A N 1
ATOM 1030 C CA . ILE A 1 129 ? -7.163 -5.339 6.090 1.00 95.19 129 ILE A CA 1
ATOM 1031 C C . ILE A 1 129 ? -5.695 -5.651 5.775 1.00 95.19 129 ILE A C 1
ATOM 1033 O O . ILE A 1 129 ? -5.019 -6.376 6.512 1.00 95.19 129 ILE A O 1
ATOM 1037 N N . LEU A 1 130 ? -5.178 -5.050 4.702 1.00 94.75 130 LEU A N 1
ATOM 1038 C CA . LEU A 1 130 ? -3.775 -5.108 4.300 1.00 94.75 130 LEU A CA 1
ATOM 1039 C C . LEU A 1 130 ? -3.111 -3.747 4.506 1.00 94.75 130 LEU A C 1
ATOM 1041 O O . LEU A 1 130 ? -3.503 -2.764 3.886 1.00 94.75 130 LEU A O 1
ATOM 1045 N N . LEU A 1 131 ? -2.070 -3.695 5.335 1.00 95.44 131 LEU A N 1
ATOM 1046 C CA . LEU A 1 131 ? -1.248 -2.502 5.515 1.00 95.44 131 LEU A CA 1
ATOM 1047 C C . LEU A 1 131 ? 0.026 -2.642 4.695 1.00 95.44 131 LEU A C 1
ATOM 1049 O O . LEU A 1 131 ? 0.723 -3.648 4.827 1.00 95.44 131 LEU A O 1
ATOM 1053 N N . ALA A 1 132 ? 0.362 -1.642 3.889 1.00 94.12 132 ALA A N 1
ATOM 1054 C CA . ALA A 1 132 ? 1.539 -1.690 3.037 1.00 94.12 132 ALA A CA 1
ATOM 1055 C C . ALA A 1 132 ? 2.286 -0.360 2.965 1.00 94.12 132 ALA A C 1
ATOM 1057 O O . ALA A 1 132 ? 1.719 0.709 3.163 1.00 94.12 132 ALA A O 1
ATOM 1058 N N . THR A 1 133 ? 3.571 -0.435 2.623 1.00 92.38 133 THR A N 1
ATOM 1059 C CA . THR A 1 133 ? 4.306 0.726 2.111 1.00 92.38 133 THR A CA 1
ATOM 1060 C C . THR A 1 133 ? 4.197 0.795 0.589 1.00 92.38 133 THR A C 1
ATOM 1062 O O . THR A 1 133 ? 4.056 -0.238 -0.071 1.00 92.38 133 THR A O 1
ATOM 1065 N N . ASP A 1 134 ? 4.353 1.990 0.012 1.00 79.75 134 ASP A N 1
ATOM 1066 C CA . ASP A 1 134 ? 4.292 2.214 -1.446 1.00 79.75 134 ASP A CA 1
ATOM 1067 C C . ASP A 1 134 ? 5.259 1.329 -2.241 1.00 79.75 134 ASP A C 1
ATOM 1069 O O . ASP A 1 134 ? 4.997 0.935 -3.375 1.00 79.75 134 ASP A O 1
ATOM 1073 N N . VAL A 1 135 ? 6.414 1.007 -1.657 1.00 74.50 135 VAL A N 1
ATOM 1074 C CA . VAL A 1 135 ? 7.411 0.133 -2.290 1.00 74.50 135 VAL A CA 1
ATOM 1075 C C . VAL A 1 135 ? 6.940 -1.318 -2.299 1.00 74.50 135 VAL A C 1
ATOM 1077 O O . VAL A 1 135 ? 7.243 -2.065 -3.227 1.00 74.50 135 VAL A O 1
ATOM 1080 N N . ALA A 1 136 ? 6.216 -1.736 -1.265 1.00 72.50 136 ALA A N 1
ATOM 1081 C CA . ALA A 1 136 ? 5.848 -3.126 -1.083 1.00 72.50 136 ALA A CA 1
ATOM 1082 C C . ALA A 1 136 ? 4.662 -3.553 -1.955 1.00 72.50 136 ALA A C 1
ATOM 1084 O O . ALA A 1 136 ? 4.605 -4.733 -2.302 1.00 72.50 136 ALA A O 1
ATOM 1085 N N . SER A 1 137 ? 3.778 -2.620 -2.328 1.00 68.00 137 SER A N 1
ATOM 1086 C CA . SER A 1 137 ? 2.620 -2.860 -3.204 1.00 68.00 137 SER A CA 1
ATOM 1087 C C . SER A 1 137 ? 2.967 -2.911 -4.696 1.00 68.00 137 SER A C 1
ATOM 1089 O O . SER A 1 137 ? 2.235 -3.517 -5.478 1.00 68.00 137 SER A O 1
ATOM 1091 N N . ARG A 1 138 ? 4.088 -2.312 -5.120 1.00 74.44 138 ARG A N 1
ATOM 1092 C CA . ARG A 1 138 ? 4.488 -2.289 -6.536 1.00 74.44 138 ARG A CA 1
ATOM 1093 C C . ARG A 1 138 ? 4.735 -3.700 -7.067 1.00 74.44 138 ARG A C 1
ATOM 1095 O O . ARG A 1 138 ? 5.524 -4.459 -6.511 1.00 74.44 138 ARG A O 1
ATOM 1102 N N . GLY A 1 139 ? 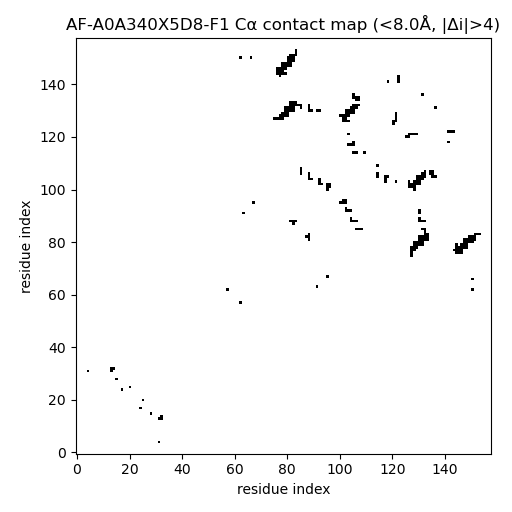4.096 -4.016 -8.193 1.00 65.75 139 GLY A N 1
ATOM 1103 C CA . GLY A 1 139 ? 4.235 -5.312 -8.861 1.00 65.75 139 GLY A CA 1
ATOM 1104 C C . GLY A 1 139 ? 3.502 -6.461 -8.165 1.00 65.75 139 GLY A C 1
ATOM 1105 O O . GLY A 1 139 ? 3.692 -7.609 -8.561 1.00 65.75 139 GLY A O 1
ATOM 1106 N N . LEU A 1 140 ? 2.681 -6.177 -7.149 1.00 69.56 140 LEU A N 1
ATOM 1107 C CA . LEU A 1 140 ? 1.769 -7.159 -6.578 1.00 69.56 140 LEU A CA 1
ATOM 1108 C C . LEU A 1 140 ? 0.395 -7.016 -7.223 1.00 69.56 140 LEU A C 1
ATOM 1110 O O . LEU A 1 140 ? -0.196 -5.940 -7.222 1.00 69.56 140 LEU A O 1
ATOM 1114 N N . ASP A 1 141 ? -0.115 -8.127 -7.737 1.00 73.25 141 ASP A N 1
ATOM 1115 C CA . ASP A 1 141 ? -1.521 -8.250 -8.090 1.00 73.25 141 ASP A CA 1
ATOM 1116 C C . ASP A 1 141 ? -2.324 -8.496 -6.808 1.00 73.25 141 ASP A C 1
ATOM 1118 O O . ASP A 1 141 ? -2.206 -9.562 -6.187 1.00 73.25 141 ASP A O 1
ATOM 1122 N N . ILE A 1 142 ? -3.078 -7.484 -6.379 1.00 78.81 142 ILE A N 1
ATOM 1123 C CA . ILE A 1 142 ? -3.885 -7.502 -5.158 1.00 78.81 142 ILE A CA 1
ATOM 1124 C C . ILE A 1 142 ? -5.356 -7.380 -5.579 1.00 78.81 142 ILE A C 1
ATOM 1126 O O . ILE A 1 142 ? -5.883 -6.270 -5.647 1.00 78.81 142 ILE A O 1
ATOM 1130 N N . PRO A 1 143 ? -6.011 -8.504 -5.920 1.00 69.50 143 PRO A N 1
ATOM 1131 C CA . PRO A 1 143 ? -7.400 -8.494 -6.347 1.00 69.50 143 PRO A CA 1
ATOM 1132 C C . PRO A 1 143 ? -8.325 -8.239 -5.149 1.00 69.50 143 PRO A C 1
ATOM 1134 O O . PRO A 1 143 ? -8.001 -8.605 -4.019 1.00 69.50 143 PRO A O 1
ATOM 1137 N N . HIS A 1 144 ? -9.498 -7.662 -5.424 1.00 77.75 144 HIS A N 1
ATOM 1138 C CA . HIS A 1 144 ? -10.590 -7.455 -4.461 1.00 77.75 144 HIS A CA 1
ATOM 1139 C C . HIS A 1 144 ? -10.259 -6.508 -3.296 1.00 77.75 144 HIS A C 1
ATOM 1141 O O . HIS A 1 144 ? -10.334 -6.904 -2.133 1.00 77.75 144 HIS A O 1
ATOM 1147 N N . VAL A 1 145 ? -9.913 -5.256 -3.610 1.00 89.31 145 VAL A N 1
ATOM 1148 C CA . VAL A 1 145 ? -9.843 -4.155 -2.635 1.00 89.31 145 VAL A CA 1
ATOM 1149 C C . VAL A 1 145 ? -11.037 -3.231 -2.854 1.00 89.31 145 VAL A C 1
ATOM 1151 O O . VAL A 1 145 ? -11.143 -2.640 -3.927 1.00 89.31 145 VAL A O 1
ATOM 1154 N N . ASP A 1 146 ? -11.897 -3.099 -1.846 1.00 91.44 146 ASP A N 1
ATOM 1155 C CA . ASP A 1 146 ? -13.071 -2.222 -1.903 1.00 91.44 146 ASP A CA 1
ATOM 1156 C C . ASP A 1 146 ? -12.705 -0.781 -1.523 1.00 91.44 146 ASP A C 1
ATOM 1158 O O . ASP A 1 146 ? -13.161 0.174 -2.151 1.00 91.44 146 ASP A O 1
ATOM 1162 N N . VAL A 1 147 ? -11.839 -0.614 -0.514 1.00 94.00 147 VAL A N 1
ATOM 1163 C CA . VAL A 1 147 ? -11.462 0.699 0.027 1.00 94.00 147 VAL A CA 1
ATOM 1164 C C . VAL A 1 147 ? -9.944 0.839 0.129 1.00 94.00 147 VAL A C 1
ATOM 1166 O O . VAL A 1 147 ? -9.252 0.010 0.722 1.00 94.00 147 VAL A O 1
ATOM 1169 N N . VAL A 1 148 ? -9.414 1.940 -0.410 1.00 93.62 148 VAL A N 1
ATOM 1170 C CA . VAL A 1 148 ? -8.002 2.323 -0.270 1.00 93.62 148 VAL A CA 1
ATOM 1171 C C . VAL A 1 148 ? -7.892 3.532 0.652 1.00 93.62 148 VAL A C 1
ATOM 1173 O O . VAL A 1 148 ? -8.511 4.565 0.408 1.00 93.62 148 VAL A O 1
ATOM 1176 N N . VAL A 1 149 ? -7.070 3.420 1.694 1.00 95.19 149 VAL A N 1
ATOM 1177 C CA . VAL A 1 149 ? -6.809 4.490 2.661 1.00 95.19 149 VAL A CA 1
ATOM 1178 C C . VAL A 1 149 ? -5.336 4.874 2.607 1.00 95.19 149 VAL A C 1
ATOM 1180 O O . VAL A 1 149 ? -4.461 4.094 2.974 1.00 95.19 149 VAL A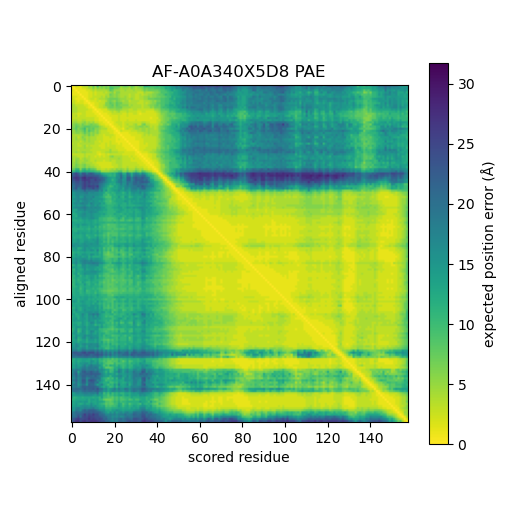 O 1
ATOM 1183 N N . ASN A 1 150 ? -5.048 6.112 2.217 1.00 94.69 150 ASN A N 1
ATOM 1184 C CA . ASN A 1 150 ? -3.718 6.691 2.395 1.00 94.69 150 ASN A CA 1
ATOM 1185 C C . ASN A 1 150 ? -3.592 7.203 3.832 1.00 94.69 150 ASN A C 1
ATOM 1187 O O . ASN A 1 150 ? -3.914 8.356 4.117 1.00 94.69 150 ASN A O 1
ATOM 1191 N N . PHE A 1 151 ? -3.164 6.330 4.750 1.00 95.25 151 PHE A N 1
ATOM 1192 C CA . PHE A 1 151 ? -2.976 6.701 6.153 1.00 95.25 151 PHE A CA 1
ATOM 1193 C C . PHE A 1 151 ? -1.876 7.749 6.294 1.00 95.25 151 PHE A C 1
ATOM 1195 O O . PHE A 1 151 ? -2.035 8.725 7.024 1.00 95.25 151 PHE A O 1
ATOM 1202 N N . ASP A 1 152 ? -0.790 7.588 5.540 1.00 91.50 152 ASP A N 1
ATOM 1203 C CA . ASP A 1 152 ? 0.195 8.636 5.313 1.00 91.50 152 ASP A CA 1
ATOM 1204 C C . ASP A 1 152 ? 0.107 9.111 3.864 1.00 91.50 152 ASP A C 1
ATOM 1206 O O . ASP A 1 152 ? 0.099 8.301 2.939 1.00 91.50 152 ASP A O 1
ATOM 1210 N N . ILE A 1 153 ? 0.030 10.430 3.664 1.00 85.44 153 ILE A N 1
ATOM 1211 C CA . ILE A 1 153 ? -0.031 11.005 2.320 1.00 85.44 153 ILE A CA 1
ATOM 1212 C C . ILE A 1 153 ? 1.324 10.777 1.630 1.00 85.44 153 ILE A C 1
ATOM 1214 O O . ILE A 1 153 ? 2.357 11.129 2.211 1.00 85.44 153 ILE A O 1
ATOM 1218 N N . PRO A 1 154 ? 1.344 10.228 0.401 1.00 76.12 154 PRO A N 1
ATOM 1219 C CA . PRO A 1 154 ? 2.573 10.063 -0.362 1.00 76.12 154 PRO A CA 1
ATOM 1220 C C . PRO A 1 154 ? 3.277 11.405 -0.581 1.00 76.12 154 PRO A C 1
ATOM 1222 O O . PRO A 1 154 ? 2.662 12.390 -0.989 1.00 76.12 154 PRO A O 1
ATOM 1225 N N . THR A 1 155 ? 4.592 11.449 -0.371 1.00 71.69 155 THR A N 1
ATOM 1226 C CA . THR A 1 155 ? 5.406 12.658 -0.601 1.00 71.69 155 THR A CA 1
ATOM 1227 C C . THR A 1 155 ? 5.613 12.969 -2.085 1.00 71.69 155 THR A C 1
ATOM 1229 O O . THR A 1 155 ? 6.096 14.047 -2.440 1.00 71.69 155 THR A O 1
ATOM 1232 N N . HIS A 1 156 ? 5.260 12.036 -2.972 1.00 65.00 156 HIS A N 1
ATOM 1233 C CA . HIS A 1 156 ? 5.420 12.163 -4.413 1.00 65.00 156 HIS A CA 1
ATOM 1234 C C . HIS A 1 156 ? 4.126 11.770 -5.128 1.00 65.00 156 HIS A C 1
ATOM 1236 O O . HIS A 1 156 ? 3.580 10.698 -4.900 1.00 65.00 156 HIS A O 1
ATOM 1242 N N . SER A 1 157 ? 3.661 12.627 -6.036 1.00 51.53 157 SER A N 1
ATOM 1243 C CA . SER A 1 157 ? 2.443 12.431 -6.833 1.00 51.53 157 SER A CA 1
ATOM 1244 C C . SER A 1 157 ? 2.640 11.549 -8.077 1.00 51.53 157 SER A C 1
ATOM 1246 O O . SER A 1 157 ? 1.823 11.600 -8.996 1.00 51.53 157 SER A O 1
ATOM 1248 N N . LYS A 1 158 ? 3.746 10.794 -8.159 1.00 41.22 158 LYS A N 1
ATOM 1249 C CA . LYS A 1 158 ? 4.178 10.071 -9.366 1.00 41.22 158 LYS A CA 1
ATOM 1250 C C . LYS A 1 158 ? 4.566 8.624 -9.105 1.00 41.22 158 LYS A C 1
ATOM 1252 O O . LYS A 1 158 ? 5.327 8.373 -8.144 1.00 41.22 158 LYS A O 1
#

Radius of gyration: 20.58 Å; Cα contacts (8 Å, |Δi|>4): 145; chains: 1; bounding box: 48×33×56 Å

Mean predicted aligned error: 8.74 Å

InterPro domains:
  IPR001650 Helicase, C-terminal domain-like [PF00271] (65-156)
  IPR001650 Helicase, C-terminal domain-like [PS51194] (50-158)
  IPR001650 Helicase, C-terminal domain-like [SM00490] (90-158)
  IPR027417 P-loop containing nucleoside triphosphate hydrolase [G3DSA:3.40.50.300] (1-47)
  IPR027417 P-loop containing nucleoside triphosphate hydrolase [G3DSA:3.40.50.300] (48-158)
  IPR027417 P-loop containing nucleoside triphosphate hydrolase [SSF52540] (4-155)
  IPR050079 DEAD box RNA helicase [PTHR47959] (1-157)

Sequence (158 aa):
VDKILKVIPRDRKTFLFSATMTKKVQKLQRAALKNPVKCAVSSKYQTVEKLQQYYLFIPSKFKDTYLVYILNELAGNSFMIFCSTCNNTQRTALLLRNLGFTAIPLHGQMSQSKRLGSLNKFKAKARSILLATDVASRGLDIPHVDVVVNFDIPTHSK

Organism: Lipotes vexillifer (NCBI:txid118797)

pLDDT: mean 86.49, std 11.15, range [41.22, 97.75]